Protein AF-A0A4Y2KJX5-F1 (afdb_monomer)

Organism: Araneus ventricosus (NCBI:txid182803)

Structure (mmCIF, N/CA/C/O backbone):
data_AF-A0A4Y2KJX5-F1
#
_entry.id   AF-A0A4Y2KJX5-F1
#
loop_
_atom_site.group_PDB
_atom_site.id
_atom_site.type_symbol
_atom_site.label_atom_id
_atom_site.label_alt_id
_atom_site.label_comp_id
_atom_site.label_asym_id
_atom_site.label_entity_id
_atom_site.label_seq_id
_atom_site.pdbx_PDB_ins_code
_atom_site.Cartn_x
_atom_site.Cartn_y
_atom_site.Cartn_z
_atom_site.occupancy
_atom_site.B_iso_or_equiv
_atom_site.auth_seq_id
_atom_site.auth_comp_id
_atom_site.auth_asym_id
_atom_site.auth_atom_id
_atom_site.pdbx_PDB_model_num
ATOM 1 N N . MET A 1 1 ? -4.194 -1.788 -6.629 1.00 60.38 1 MET A N 1
ATOM 2 C CA . MET A 1 1 ? -4.640 -3.193 -6.785 1.00 60.38 1 MET A CA 1
ATOM 3 C C . MET A 1 1 ? -4.495 -3.992 -5.489 1.00 60.38 1 MET A C 1
ATOM 5 O O .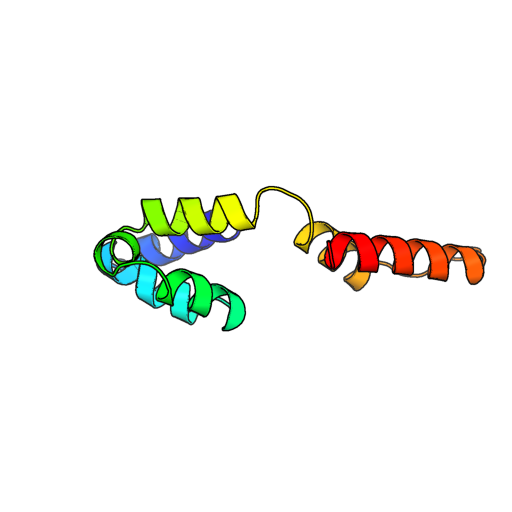 MET A 1 1 ? -5.472 -4.594 -5.079 1.00 60.38 1 MET A O 1
ATOM 9 N N . TYR A 1 2 ? -3.348 -3.934 -4.801 1.00 66.81 2 TYR A N 1
ATOM 10 C CA . TYR A 1 2 ? -3.117 -4.632 -3.522 1.00 66.81 2 TYR A CA 1
ATOM 11 C C . TYR A 1 2 ? -4.117 -4.271 -2.403 1.00 66.81 2 TYR A C 1
ATOM 13 O O . TYR A 1 2 ? -4.758 -5.153 -1.843 1.00 66.81 2 TYR A O 1
ATOM 21 N N . LEU A 1 3 ? -4.328 -2.974 -2.138 1.00 72.00 3 LEU A N 1
ATOM 22 C CA . LEU A 1 3 ? -5.239 -2.516 -1.075 1.00 72.00 3 LEU A CA 1
ATOM 23 C C . LEU A 1 3 ? -6.692 -2.956 -1.310 1.00 72.00 3 LEU A C 1
ATOM 25 O O . LEU A 1 3 ? -7.329 -3.461 -0.399 1.00 72.00 3 LEU A O 1
ATOM 29 N N . ALA A 1 4 ? -7.176 -2.891 -2.552 1.00 76.81 4 ALA A N 1
ATOM 30 C CA . ALA A 1 4 ? -8.531 -3.324 -2.894 1.00 76.81 4 ALA A CA 1
ATOM 31 C C . ALA A 1 4 ? -8.759 -4.837 -2.700 1.00 76.81 4 ALA A C 1
ATOM 33 O O . ALA A 1 4 ? -9.878 -5.257 -2.406 1.00 76.81 4 ALA A O 1
ATOM 34 N N . LEU A 1 5 ? -7.719 -5.664 -2.874 1.00 79.19 5 LEU A N 1
ATOM 35 C CA . LEU A 1 5 ? -7.788 -7.101 -2.593 1.00 79.19 5 LEU A CA 1
ATOM 36 C C . LEU A 1 5 ? -7.864 -7.351 -1.083 1.00 79.19 5 LEU A C 1
ATOM 38 O O . LEU A 1 5 ? -8.740 -8.088 -0.637 1.00 79.19 5 LEU A O 1
ATOM 42 N N . PHE A 1 6 ? -7.014 -6.669 -0.313 1.00 80.38 6 PHE A N 1
ATOM 43 C CA . PHE A 1 6 ? -7.043 -6.703 1.147 1.00 80.38 6 PHE A CA 1
ATOM 44 C C . PHE A 1 6 ? -8.416 -6.281 1.698 1.00 80.38 6 PHE A C 1
ATOM 46 O O . PHE A 1 6 ? -9.009 -7.015 2.478 1.00 80.38 6 PHE A O 1
ATOM 53 N N . GLU A 1 7 ? -8.985 -5.171 1.213 1.00 83.06 7 GLU A N 1
ATOM 54 C CA . GLU A 1 7 ? -10.311 -4.676 1.622 1.00 83.06 7 GLU A CA 1
ATOM 55 C C . GLU A 1 7 ? -11.438 -5.687 1.351 1.00 83.06 7 GLU A C 1
ATOM 57 O O . GLU A 1 7 ? -12.447 -5.700 2.055 1.00 83.06 7 GLU A O 1
ATOM 62 N N . ARG A 1 8 ? -11.309 -6.526 0.315 1.00 85.88 8 ARG A N 1
ATOM 63 C CA . ARG A 1 8 ? -12.269 -7.607 0.039 1.00 85.88 8 ARG A CA 1
ATOM 64 C C . ARG A 1 8 ? -12.049 -8.804 0.952 1.00 85.88 8 ARG A C 1
ATOM 66 O O . ARG A 1 8 ? -13.028 -9.372 1.426 1.00 85.88 8 ARG A O 1
ATOM 73 N N . GLN A 1 9 ? -10.798 -9.183 1.203 1.00 83.25 9 GLN A N 1
ATOM 74 C CA . GLN A 1 9 ? -10.466 -10.287 2.104 1.00 83.25 9 GLN A CA 1
ATOM 75 C C . GLN A 1 9 ? -10.876 -9.972 3.540 1.00 83.25 9 GLN A C 1
ATOM 77 O O . GLN A 1 9 ? -11.541 -10.793 4.159 1.00 83.25 9 GLN A O 1
ATOM 82 N N . ALA A 1 10 ? -10.570 -8.770 4.026 1.00 84.81 10 ALA A N 1
ATOM 83 C CA . ALA A 1 10 ? -10.941 -8.317 5.359 1.00 84.81 10 ALA A CA 1
ATOM 84 C C . ALA A 1 10 ? -12.465 -8.294 5.547 1.00 84.81 10 ALA A C 1
ATOM 86 O O . ALA A 1 10 ? -12.970 -8.837 6.525 1.00 84.81 10 ALA A O 1
ATOM 87 N N . ARG A 1 11 ? -13.214 -7.791 4.552 1.00 87.31 11 ARG A N 1
ATOM 88 C CA . ARG A 1 11 ? -14.687 -7.853 4.555 1.00 87.31 11 ARG A CA 1
ATOM 89 C C . ARG A 1 11 ? -15.233 -9.275 4.519 1.00 87.31 11 ARG 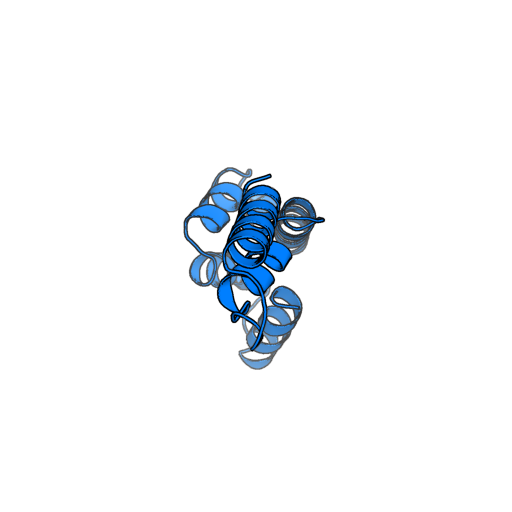A C 1
ATOM 91 O O . ARG A 1 11 ? -16.170 -9.582 5.241 1.00 87.31 11 ARG A O 1
ATOM 98 N N . THR A 1 12 ? -14.653 -10.142 3.692 1.00 89.75 12 THR A N 1
ATOM 99 C CA . THR A 1 12 ? -15.080 -11.550 3.587 1.00 89.75 12 THR A CA 1
ATOM 100 C C . THR A 1 12 ? -14.797 -12.314 4.880 1.00 89.75 12 THR A C 1
ATOM 102 O O . THR A 1 12 ? -15.572 -13.180 5.266 1.00 89.75 12 THR A O 1
ATOM 105 N N . ALA A 1 13 ? -13.706 -11.972 5.563 1.00 87.62 13 ALA A N 1
ATOM 106 C CA . ALA A 1 13 ? -13.327 -12.526 6.854 1.00 87.62 13 ALA A CA 1
ATOM 107 C C . ALA A 1 13 ? -14.067 -11.877 8.042 1.00 87.62 13 ALA A C 1
ATOM 109 O O . ALA A 1 13 ? -13.863 -12.307 9.172 1.00 87.62 13 ALA A O 1
ATOM 110 N N . GLY A 1 14 ? -14.915 -10.866 7.807 1.00 89.31 14 GLY A N 1
ATOM 111 C CA . GLY A 1 14 ? -15.657 -10.172 8.864 1.00 89.31 14 GLY A CA 1
ATOM 112 C C . GLY A 1 14 ? -14.769 -9.383 9.831 1.00 89.31 14 GLY A C 1
ATOM 113 O O . GLY A 1 14 ? -15.149 -9.192 10.979 1.00 89.31 14 GLY A O 1
ATOM 114 N N . ILE A 1 15 ? -13.583 -8.959 9.389 1.00 88.38 15 ILE A N 1
ATOM 115 C CA . ILE A 1 15 ? -12.640 -8.191 10.208 1.00 88.38 15 ILE A CA 1
ATOM 116 C C . ILE A 1 15 ? -13.188 -6.772 10.381 1.00 88.38 15 ILE A C 1
ATOM 118 O O . ILE A 1 15 ? -13.537 -6.121 9.392 1.00 88.38 15 ILE A O 1
ATOM 122 N N . GLU A 1 16 ? -13.232 -6.286 11.619 1.00 86.62 16 GLU A N 1
ATOM 123 C CA . GLU A 1 16 ? -13.628 -4.910 11.928 1.00 86.62 16 GLU A CA 1
ATOM 124 C C . GLU A 1 16 ? -12.632 -3.900 11.351 1.00 86.62 16 GLU A C 1
ATOM 126 O O . GLU A 1 16 ? -11.431 -4.154 11.319 1.00 86.62 16 GLU A O 1
ATOM 131 N N . GLU A 1 17 ? -13.108 -2.739 10.898 1.00 82.00 17 GLU A N 1
ATOM 132 C CA . GLU A 1 17 ? -12.262 -1.726 10.240 1.00 82.00 17 GLU A CA 1
ATOM 133 C C . GLU A 1 17 ? -11.115 -1.222 11.134 1.00 82.00 17 GLU A C 1
ATOM 135 O O . GLU A 1 17 ? -10.044 -0.883 10.633 1.00 82.00 17 GLU A O 1
ATOM 140 N N . THR A 1 18 ? -11.294 -1.260 12.456 1.00 82.81 18 THR A N 1
ATOM 141 C CA . THR A 1 18 ? -10.257 -0.978 13.464 1.00 82.81 18 THR A CA 1
ATOM 142 C C . THR A 1 18 ? -9.081 -1.956 13.393 1.00 82.81 18 THR A C 1
ATOM 144 O O . THR A 1 18 ? -7.931 -1.569 13.592 1.00 82.81 18 THR A O 1
ATOM 147 N N . GLU A 1 19 ? -9.351 -3.207 13.022 1.00 85.88 19 GLU A N 1
ATOM 148 C CA . GLU A 1 19 ? -8.362 -4.274 12.883 1.00 85.88 19 GLU A CA 1
ATOM 149 C C . GLU A 1 19 ? -7.737 -4.314 11.479 1.00 85.88 19 GLU A C 1
ATOM 151 O O . GLU A 1 19 ? -6.766 -5.034 11.235 1.00 85.88 19 GLU A O 1
ATOM 156 N N . TRP A 1 20 ? -8.232 -3.514 10.530 1.00 85.75 20 TRP A N 1
ATOM 157 C CA . TRP A 1 20 ? -7.689 -3.507 9.171 1.00 85.75 20 TRP A CA 1
ATOM 158 C C . TRP A 1 20 ? -6.267 -2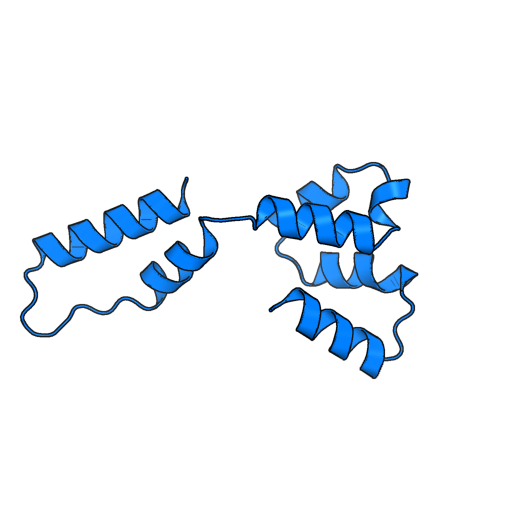.971 9.133 1.00 85.75 20 TRP A C 1
ATOM 160 O O . TRP A 1 20 ? -5.434 -3.508 8.408 1.00 85.75 20 TRP A O 1
ATOM 170 N N . VAL A 1 21 ? -5.956 -1.936 9.910 1.00 83.50 21 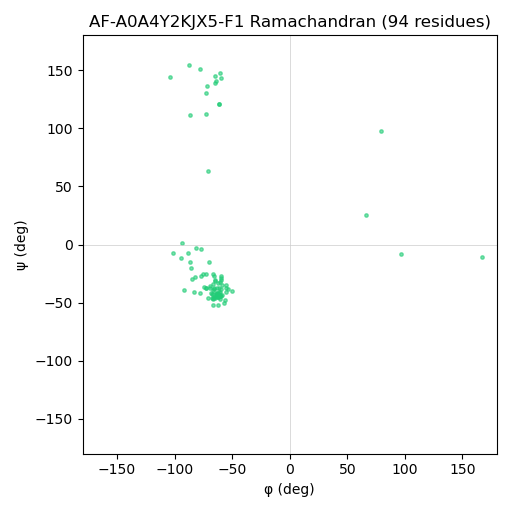VAL A N 1
ATOM 171 C CA . VAL A 1 21 ? -4.602 -1.377 9.942 1.00 83.50 21 VAL A CA 1
ATOM 172 C C . VAL A 1 21 ? -3.574 -2.345 10.539 1.00 83.50 21 VAL A C 1
ATOM 174 O O . VAL A 1 21 ? -2.573 -2.589 9.863 1.00 83.50 21 VAL A O 1
ATOM 177 N N . PRO A 1 22 ? -3.760 -2.938 11.734 1.00 83.56 22 PRO A N 1
ATOM 178 C CA . PRO A 1 22 ? -2.782 -3.880 12.282 1.00 83.56 22 PRO A CA 1
ATOM 179 C C . PRO A 1 22 ? -2.602 -5.122 11.394 1.00 83.56 22 PRO A C 1
ATOM 181 O O . PRO A 1 22 ? -1.469 -5.562 11.179 1.00 83.56 22 PRO A O 1
ATOM 184 N N . GLN A 1 23 ? -3.679 -5.631 10.785 1.00 82.25 23 GLN A N 1
ATOM 185 C CA . GLN A 1 23 ? -3.605 -6.722 9.803 1.00 82.25 23 GLN A CA 1
ATOM 186 C C . GLN A 1 23 ? -2.838 -6.303 8.543 1.00 82.25 23 GLN A C 1
ATOM 188 O O . GLN A 1 23 ? -1.965 -7.027 8.064 1.00 82.25 23 GLN A O 1
ATOM 193 N N . LEU A 1 24 ? -3.105 -5.103 8.024 1.00 79.62 24 LEU A N 1
ATOM 194 C CA . LEU A 1 24 ? -2.387 -4.561 6.877 1.00 79.62 24 LEU A CA 1
ATOM 195 C C . LEU A 1 24 ? -0.897 -4.377 7.195 1.00 79.62 24 LEU A C 1
ATOM 197 O O . LEU A 1 24 ? -0.063 -4.748 6.376 1.00 79.62 24 LEU A O 1
ATOM 201 N N . ILE A 1 25 ? -0.546 -3.871 8.380 1.00 77.38 25 ILE A N 1
ATOM 202 C CA . ILE A 1 25 ? 0.843 -3.717 8.841 1.00 77.38 25 ILE A CA 1
ATOM 203 C C . ILE A 1 25 ? 1.552 -5.075 8.916 1.00 77.38 25 ILE A C 1
ATOM 205 O O . ILE A 1 25 ? 2.698 -5.171 8.484 1.00 77.38 25 ILE A O 1
ATOM 209 N N . SER A 1 26 ? 0.875 -6.122 9.399 1.00 76.75 26 SER A N 1
ATOM 210 C CA . SER A 1 26 ? 1.421 -7.486 9.457 1.00 76.75 26 SER A CA 1
ATOM 211 C C . SER A 1 26 ? 1.686 -8.088 8.067 1.00 76.75 26 SER A C 1
ATOM 213 O O . SER A 1 26 ? 2.631 -8.856 7.892 1.00 76.75 26 SER A O 1
ATOM 215 N N . LEU A 1 27 ? 0.886 -7.709 7.064 1.00 73.56 27 LEU A N 1
ATOM 216 C CA . LEU A 1 27 ? 1.032 -8.155 5.672 1.00 73.56 27 LEU A CA 1
ATOM 217 C C . LEU A 1 27 ? 2.016 -7.305 4.854 1.00 73.56 27 LEU A C 1
ATOM 219 O O . LEU A 1 27 ? 2.490 -7.735 3.798 1.00 73.56 27 LEU A O 1
ATOM 223 N N . LEU A 1 28 ? 2.296 -6.078 5.289 1.00 73.75 28 LEU A N 1
ATOM 224 C CA . LEU A 1 28 ? 3.248 -5.190 4.638 1.00 73.75 28 LEU A CA 1
ATOM 225 C C . LEU A 1 28 ? 4.687 -5.588 4.988 1.00 73.75 28 LEU A C 1
ATOM 227 O O . LEU A 1 28 ? 4.993 -6.092 6.065 1.00 73.75 28 LEU A O 1
ATOM 231 N N . ARG A 1 29 ? 5.620 -5.317 4.069 1.00 68.12 29 ARG A N 1
ATOM 232 C CA . ARG A 1 29 ? 7.054 -5.448 4.367 1.00 68.12 29 ARG A CA 1
ATOM 233 C C . ARG A 1 29 ? 7.441 -4.509 5.507 1.00 68.12 29 ARG A C 1
ATOM 235 O O . ARG A 1 29 ? 6.918 -3.398 5.585 1.00 68.12 29 ARG A O 1
ATOM 242 N N . LEU A 1 30 ? 8.410 -4.926 6.321 1.00 64.00 30 LEU A N 1
ATOM 243 C CA . LEU A 1 30 ? 8.882 -4.189 7.498 1.00 64.00 30 LEU A CA 1
ATOM 244 C C . LEU A 1 30 ? 9.202 -2.716 7.186 1.00 64.00 30 LEU A C 1
ATOM 246 O O . LEU A 1 30 ? 8.819 -1.824 7.939 1.00 64.00 30 LEU A O 1
ATOM 250 N N . ASP A 1 31 ? 9.812 -2.446 6.030 1.00 61.34 31 ASP A N 1
ATOM 251 C CA . ASP A 1 31 ? 10.119 -1.087 5.580 1.00 61.34 31 ASP A CA 1
ATOM 252 C C . ASP A 1 31 ? 8.888 -0.198 5.411 1.00 61.34 31 ASP A C 1
ATOM 254 O O . ASP A 1 31 ? 8.998 0.998 5.632 1.00 61.34 31 ASP A O 1
ATOM 258 N N . LEU A 1 32 ? 7.734 -0.753 5.025 1.00 68.75 32 LEU A N 1
ATOM 259 C CA . LEU A 1 32 ? 6.467 -0.0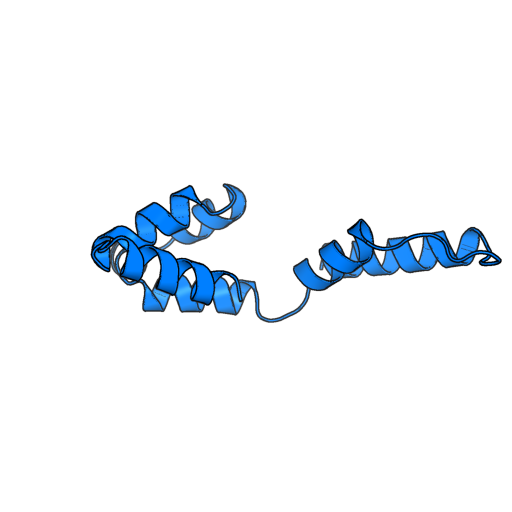34 4.857 1.00 68.75 32 LEU A CA 1
ATOM 260 C C . LEU A 1 32 ? 5.737 0.129 6.193 1.00 68.75 32 LEU A C 1
ATOM 262 O O . LEU A 1 32 ? 5.233 1.215 6.483 1.00 68.75 32 LEU A O 1
ATOM 266 N N . ALA A 1 33 ? 5.754 -0.915 7.024 1.00 70.56 33 ALA A N 1
ATOM 267 C CA . ALA A 1 33 ? 5.224 -0.880 8.385 1.00 70.56 33 ALA A CA 1
ATOM 268 C C . ALA A 1 33 ? 5.858 0.254 9.210 1.00 70.56 33 ALA A C 1
ATOM 270 O O . ALA A 1 33 ? 5.156 0.989 9.897 1.00 70.56 33 ALA A O 1
ATOM 271 N N . GLN A 1 34 ? 7.167 0.477 9.065 1.00 70.81 34 GLN A N 1
ATOM 272 C CA . GLN A 1 34 ? 7.897 1.511 9.804 1.00 70.81 34 GLN A CA 1
ATOM 273 C C . GLN A 1 34 ? 7.487 2.955 9.464 1.00 70.81 34 GLN A C 1
ATOM 275 O O . GLN A 1 34 ? 7.626 3.835 10.311 1.00 70.81 34 GLN A O 1
ATOM 280 N N . ILE A 1 35 ? 6.981 3.249 8.258 1.00 69.62 35 ILE A N 1
ATOM 281 C CA . ILE A 1 35 ? 6.446 4.597 7.951 1.00 69.62 35 ILE A CA 1
ATOM 282 C C . ILE A 1 35 ? 5.098 4.798 8.612 1.00 69.62 35 ILE A C 1
ATOM 284 O O . ILE A 1 35 ? 4.811 5.903 9.065 1.00 69.62 35 ILE A O 1
ATOM 288 N N . ILE A 1 36 ? 4.294 3.739 8.662 1.00 69.94 36 ILE A N 1
ATOM 289 C CA . ILE A 1 36 ? 2.993 3.778 9.315 1.00 69.94 36 ILE A CA 1
ATOM 290 C C . ILE A 1 36 ? 3.217 3.969 10.820 1.00 69.94 36 ILE A C 1
ATOM 292 O O . ILE A 1 36 ? 2.660 4.902 11.374 1.00 69.94 36 ILE A O 1
ATOM 296 N N . ILE A 1 37 ? 4.137 3.214 11.439 1.00 71.69 37 ILE A N 1
ATOM 297 C CA . ILE A 1 37 ? 4.515 3.322 12.868 1.00 71.69 37 ILE A CA 1
ATOM 298 C C . ILE A 1 37 ? 5.060 4.706 13.253 1.00 71.69 37 ILE A C 1
ATOM 300 O O . ILE A 1 37 ? 4.902 5.147 14.386 1.00 71.69 37 ILE A O 1
ATOM 304 N N . LYS A 1 38 ? 5.685 5.430 12.319 1.00 76.38 38 LYS A N 1
ATOM 305 C CA . LYS A 1 38 ? 6.186 6.796 12.556 1.00 76.38 38 LYS A CA 1
ATOM 306 C C . LYS A 1 38 ? 5.094 7.872 12.539 1.00 76.38 38 LYS A C 1
ATOM 308 O O . LYS A 1 38 ? 5.407 9.046 12.746 1.00 76.38 38 LYS A O 1
ATOM 313 N N . LYS A 1 39 ? 3.840 7.526 12.240 1.00 74.88 39 LYS A N 1
ATOM 314 C CA . LYS A 1 39 ? 2.710 8.461 12.288 1.00 74.88 39 LYS A CA 1
ATOM 315 C C . LYS A 1 39 ? 2.115 8.500 13.701 1.00 74.88 39 LYS A C 1
ATOM 317 O O . LYS A 1 39 ? 2.258 7.542 14.449 1.00 74.88 39 LYS A O 1
ATOM 322 N N . PRO A 1 40 ? 1.469 9.613 14.089 1.00 77.56 40 PRO A N 1
ATOM 323 C CA . PRO A 1 40 ? 0.742 9.667 15.352 1.00 77.56 40 PRO A CA 1
ATOM 324 C C . PRO A 1 40 ? -0.366 8.609 15.371 1.00 77.56 40 PRO A C 1
ATOM 326 O O . PRO A 1 40 ? -1.006 8.376 14.343 1.00 77.56 40 PRO A O 1
ATOM 329 N N . GLU A 1 41 ? -0.596 8.007 16.538 1.00 71.69 41 GLU A N 1
ATOM 330 C CA . GLU A 1 41 ? -1.513 6.873 16.739 1.00 71.69 41 GLU A CA 1
ATOM 331 C C . GLU A 1 41 ? -2.927 7.150 16.201 1.00 71.69 41 GLU A C 1
ATOM 333 O O . GLU A 1 41 ? -3.512 6.306 15.528 1.00 71.69 41 GLU A O 1
ATOM 338 N N . GLU A 1 42 ? -3.411 8.385 16.359 1.00 75.19 42 GLU A N 1
ATOM 339 C CA . GLU A 1 42 ? -4.692 8.863 15.818 1.00 75.19 42 GLU A CA 1
ATOM 340 C C . GLU A 1 42 ? -4.812 8.676 14.293 1.00 75.19 42 GLU A C 1
ATOM 342 O O . GLU A 1 42 ? -5.860 8.299 13.780 1.00 75.19 42 GLU A O 1
ATOM 347 N N . LYS A 1 43 ? -3.716 8.872 13.550 1.00 70.19 43 LYS A N 1
ATOM 348 C CA . LYS A 1 43 ? -3.675 8.685 12.088 1.00 70.19 43 LYS A CA 1
ATOM 349 C C . LYS A 1 43 ? -3.365 7.251 11.675 1.00 70.19 43 LYS A C 1
ATOM 351 O O . LYS A 1 43 ? -3.515 6.921 10.502 1.00 70.19 43 LYS A O 1
ATOM 356 N N . MET A 1 44 ? -2.881 6.428 12.603 1.00 72.38 44 MET A N 1
ATOM 357 C CA . MET A 1 44 ? -2.642 5.004 12.377 1.00 72.38 44 MET A CA 1
ATOM 358 C C . MET A 1 44 ? -3.901 4.178 12.610 1.00 72.38 44 MET A C 1
ATOM 360 O O . MET A 1 44 ? -4.054 3.148 11.976 1.00 72.38 44 MET A O 1
ATOM 364 N N . GLN A 1 45 ? -4.802 4.602 13.489 1.00 75.69 45 GLN A N 1
ATOM 365 C CA . GLN A 1 45 ? -6.072 3.902 13.695 1.00 75.69 45 GLN A CA 1
ATOM 366 C C . GLN A 1 45 ? -7.043 4.114 12.528 1.00 75.69 45 GLN A C 1
ATOM 368 O O . GLN A 1 45 ? -7.890 3.266 12.260 1.00 75.69 45 GLN A O 1
ATOM 373 N N . ASP A 1 46 ? -6.891 5.216 11.795 1.00 83.81 46 ASP A N 1
ATOM 374 C CA . ASP A 1 46 ? -7.728 5.522 10.647 1.00 83.81 46 ASP A CA 1
ATOM 375 C C . ASP A 1 46 ? -7.189 4.884 9.355 1.00 83.81 46 ASP A C 1
ATOM 377 O O . ASP A 1 46 ? -6.156 5.272 8.795 1.00 83.81 46 ASP A O 1
ATOM 381 N N . TYR A 1 47 ? -7.928 3.895 8.850 1.00 81.94 47 TYR A N 1
ATOM 382 C CA . TYR A 1 47 ? -7.578 3.175 7.628 1.00 81.94 47 TYR A CA 1
ATOM 383 C C . TYR A 1 47 ? -7.468 4.099 6.406 1.00 81.94 47 TYR A C 1
ATOM 385 O O . TYR A 1 47 ? -6.615 3.870 5.545 1.00 81.94 47 TYR A O 1
ATOM 393 N N . LEU A 1 48 ? -8.289 5.152 6.315 1.00 82.00 48 LEU A N 1
ATOM 394 C CA . LEU A 1 48 ? -8.274 6.083 5.183 1.00 82.00 48 LEU A CA 1
ATOM 395 C C . LEU A 1 48 ? -6.974 6.897 5.146 1.00 82.00 48 LEU A C 1
ATOM 397 O O . LEU A 1 48 ? -6.348 6.986 4.090 1.00 82.00 48 LEU A O 1
ATOM 401 N N . ASN A 1 49 ? -6.503 7.382 6.294 1.00 81.00 49 ASN A N 1
ATOM 402 C CA . ASN A 1 49 ? -5.217 8.058 6.440 1.00 81.00 49 ASN A CA 1
ATOM 403 C C . ASN A 1 49 ? -4.044 7.130 6.091 1.00 81.00 4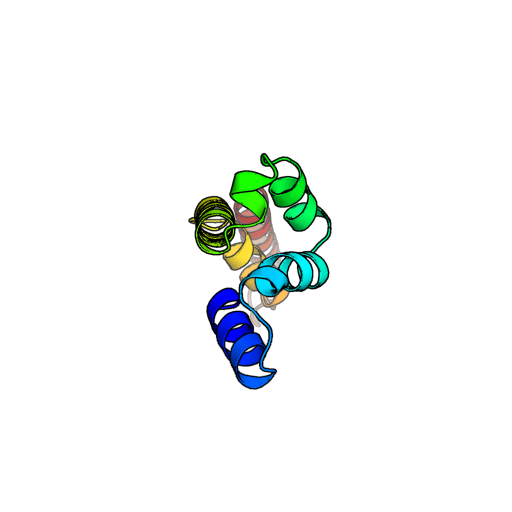9 ASN A C 1
ATOM 405 O O . ASN A 1 49 ? -3.139 7.520 5.348 1.00 81.00 49 ASN A O 1
ATOM 409 N N . VAL A 1 50 ? -4.053 5.885 6.579 1.00 78.00 50 VAL A N 1
ATOM 410 C CA . VAL A 1 50 ? -3.015 4.890 6.248 1.00 78.00 50 VAL A CA 1
ATOM 411 C C . VAL A 1 50 ? -3.024 4.571 4.754 1.00 78.00 50 VAL A C 1
ATOM 413 O O . VAL A 1 50 ? -1.968 4.500 4.120 1.00 78.00 50 VAL A O 1
ATOM 416 N N . LYS A 1 51 ? -4.215 4.435 4.166 1.00 77.19 51 LYS A N 1
ATOM 417 C CA . LYS A 1 51 ? -4.418 4.227 2.732 1.00 77.19 51 LYS A CA 1
ATOM 418 C C . LYS A 1 51 ? -3.888 5.402 1.921 1.00 77.19 51 LYS A C 1
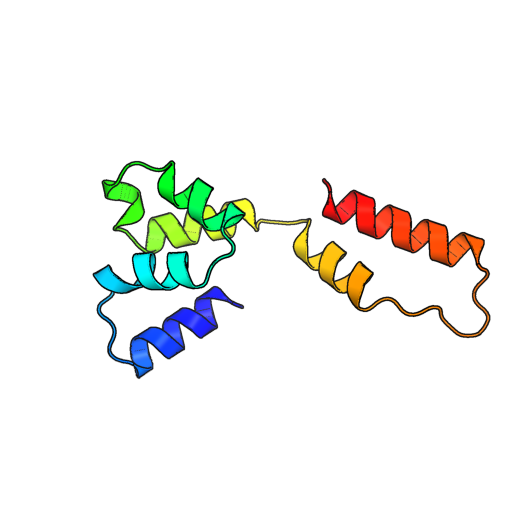ATOM 420 O O . LYS A 1 51 ? -3.171 5.159 0.957 1.00 77.19 51 LYS A O 1
ATOM 425 N N . GLU A 1 52 ? -4.163 6.644 2.304 1.00 77.25 52 GLU A N 1
ATOM 426 C CA . GLU A 1 52 ? -3.618 7.824 1.627 1.00 77.25 52 GLU A CA 1
ATOM 427 C C . GLU A 1 52 ? -2.095 7.903 1.727 1.00 77.25 52 GLU A C 1
ATOM 429 O O . GLU A 1 52 ? -1.452 8.152 0.716 1.00 77.25 52 GLU A O 1
ATOM 434 N N . VAL A 1 53 ? -1.498 7.623 2.891 1.00 76.88 53 VAL A N 1
ATOM 435 C CA . VAL A 1 53 ? -0.033 7.612 3.069 1.00 76.88 53 VAL A CA 1
ATOM 436 C C . VAL A 1 53 ? 0.630 6.525 2.225 1.00 76.88 53 VAL A C 1
ATOM 438 O O . VAL A 1 53 ? 1.669 6.766 1.608 1.00 76.88 53 VAL A O 1
ATOM 441 N N . LEU A 1 54 ? 0.035 5.332 2.176 1.00 72.75 54 LEU A N 1
ATOM 442 C CA . LEU A 1 54 ? 0.500 4.267 1.294 1.00 72.75 54 LEU A CA 1
ATOM 443 C C . LEU A 1 54 ? 0.373 4.712 -0.160 1.00 72.75 54 LEU A C 1
ATOM 445 O O . LEU A 1 54 ? 1.355 4.674 -0.893 1.00 72.75 54 LEU A O 1
ATOM 449 N N . LEU A 1 55 ? -0.803 5.185 -0.570 1.00 72.06 55 LEU A N 1
ATOM 450 C CA . LEU A 1 55 ? -1.049 5.623 -1.939 1.00 72.06 55 LEU A CA 1
ATOM 451 C C . LEU A 1 55 ? -0.104 6.750 -2.353 1.00 72.06 55 LEU A C 1
ATOM 453 O O . LEU A 1 55 ? 0.453 6.652 -3.436 1.00 72.06 55 LEU A O 1
ATOM 457 N N . ASP A 1 56 ? 0.130 7.750 -1.504 1.00 72.56 56 ASP A N 1
ATOM 458 C CA . ASP A 1 56 ? 1.060 8.862 -1.723 1.00 72.56 56 ASP A CA 1
ATOM 459 C C . ASP A 1 56 ? 2.507 8.387 -1.879 1.00 72.56 56 ASP A C 1
ATOM 461 O O . ASP A 1 56 ? 3.184 8.759 -2.832 1.00 72.56 56 ASP A O 1
ATOM 465 N N . ARG A 1 57 ? 2.947 7.445 -1.038 1.00 64.56 57 ARG A N 1
ATOM 466 C CA . ARG A 1 57 ? 4.262 6.806 -1.186 1.00 64.56 57 ARG A CA 1
ATOM 467 C C . ARG A 1 57 ? 4.371 5.937 -2.440 1.00 64.56 57 ARG A C 1
ATOM 469 O O . ARG A 1 57 ? 5.467 5.730 -2.953 1.00 64.56 57 ARG A O 1
ATOM 476 N N . PHE A 1 58 ? 3.245 5.439 -2.941 1.00 63.50 58 PHE A N 1
ATOM 477 C CA . PHE A 1 58 ? 3.145 4.690 -4.190 1.00 63.50 58 PHE A CA 1
ATOM 478 C C . PHE A 1 58 ? 2.792 5.572 -5.410 1.00 63.50 58 PHE A C 1
ATOM 480 O O . PHE A 1 58 ? 2.697 5.018 -6.510 1.00 63.50 58 PHE A O 1
ATOM 487 N N . LYS A 1 59 ? 2.632 6.909 -5.281 1.00 58.09 59 LYS A N 1
ATOM 488 C CA . LYS A 1 59 ? 2.276 7.862 -6.369 1.00 58.09 59 LYS A CA 1
ATOM 489 C C . LYS A 1 59 ? 3.423 8.077 -7.385 1.00 58.09 59 LYS A C 1
ATOM 491 O O . LYS A 1 59 ? 3.862 9.192 -7.623 1.00 58.09 59 LYS A O 1
ATOM 496 N N . MET A 1 60 ? 3.792 6.995 -8.079 1.00 55.81 60 MET A N 1
ATOM 497 C CA . MET A 1 60 ? 4.679 6.876 -9.251 1.00 55.81 60 MET A CA 1
ATOM 498 C C . MET A 1 60 ? 6.202 6.915 -9.006 1.00 55.81 60 MET A C 1
ATOM 500 O O . MET A 1 60 ? 6.792 7.985 -9.034 1.00 55.81 60 MET A O 1
ATOM 504 N N . LYS A 1 61 ? 6.834 5.722 -8.942 1.00 59.41 61 LYS A N 1
ATOM 505 C CA . LYS A 1 61 ? 7.914 5.236 -9.854 1.00 59.41 61 LYS A CA 1
ATOM 506 C C . LYS A 1 61 ? 8.722 3.976 -9.451 1.00 59.41 61 LYS A C 1
ATOM 508 O O . LYS A 1 61 ? 9.293 3.433 -10.366 1.00 59.41 61 LYS A O 1
ATOM 513 N N . PRO A 1 62 ? 8.714 3.348 -8.263 1.00 52.31 62 PRO A N 1
ATOM 514 C CA . PRO A 1 62 ? 9.657 2.234 -8.032 1.00 52.31 62 PRO A CA 1
ATOM 515 C C . PRO A 1 62 ? 9.140 0.817 -8.363 1.00 52.31 62 PRO A C 1
ATOM 517 O O . PRO A 1 62 ? 9.853 -0.035 -8.895 1.00 52.31 62 PRO A O 1
ATOM 520 N N . GLU A 1 63 ? 7.876 0.513 -8.066 1.00 61.97 63 GLU A N 1
ATOM 521 C CA . GLU A 1 63 ? 7.392 -0.880 -8.095 1.00 61.97 63 GLU A CA 1
ATOM 522 C C . GLU A 1 63 ? 7.126 -1.414 -9.520 1.00 61.97 63 GLU A C 1
ATOM 524 O O . GLU A 1 63 ? 7.308 -2.598 -9.803 1.00 61.97 63 GLU A O 1
ATOM 529 N N . THR A 1 64 ? 6.807 -0.522 -10.461 1.00 64.50 64 THR A N 1
ATOM 530 C CA . THR A 1 64 ? 6.715 -0.819 -11.903 1.00 64.50 64 THR A CA 1
ATOM 531 C C . THR A 1 64 ? 8.075 -1.180 -12.491 1.00 64.50 64 THR A C 1
ATOM 533 O O . THR A 1 64 ? 8.191 -2.073 -13.332 1.00 64.50 64 THR A O 1
ATOM 536 N N . PHE A 1 65 ? 9.114 -0.490 -12.037 1.00 59.78 65 PHE A N 1
ATOM 537 C CA . PHE A 1 65 ? 10.485 -0.730 -12.446 1.00 59.78 65 PHE A CA 1
ATOM 538 C C . PHE A 1 65 ? 11.037 -2.019 -11.836 1.00 59.78 65 PHE A C 1
ATOM 540 O O . PHE A 1 65 ? 11.657 -2.813 -12.539 1.00 59.78 65 PHE A O 1
ATOM 547 N N . ARG A 1 66 ? 10.672 -2.320 -10.587 1.00 62.78 66 ARG A N 1
ATOM 548 C CA . ARG A 1 66 ? 10.920 -3.618 -9.956 1.00 62.78 66 ARG A CA 1
ATOM 549 C C . ARG A 1 66 ? 10.273 -4.787 -10.705 1.00 62.78 66 ARG A C 1
ATOM 551 O O . ARG A 1 66 ? 10.911 -5.825 -10.888 1.00 62.78 66 ARG A O 1
ATOM 558 N N . LEU A 1 67 ? 9.020 -4.644 -11.144 1.00 63.12 67 LEU A N 1
ATOM 559 C CA . LEU A 1 67 ? 8.330 -5.678 -11.923 1.00 63.12 67 LEU A CA 1
ATOM 560 C C . LEU A 1 67 ? 9.002 -5.874 -13.291 1.00 63.12 67 LEU A C 1
ATOM 562 O O . LEU A 1 67 ? 9.282 -7.004 -13.679 1.00 63.12 67 LEU A O 1
ATOM 566 N N . LYS A 1 68 ? 9.339 -4.775 -13.983 1.00 68.81 68 LYS A N 1
ATOM 567 C CA . LYS A 1 68 ? 10.089 -4.827 -15.244 1.00 68.81 68 LYS A CA 1
ATOM 568 C C . LYS A 1 68 ? 11.455 -5.481 -15.052 1.00 68.81 68 LYS A C 1
ATOM 570 O O . LYS A 1 68 ? 11.758 -6.393 -15.796 1.00 68.81 68 LYS A O 1
ATOM 575 N N . PHE A 1 69 ? 12.228 -5.118 -14.029 1.00 61.78 69 PHE A N 1
ATOM 576 C CA . PHE A 1 69 ? 13.528 -5.733 -13.734 1.00 61.78 69 PHE A CA 1
ATOM 577 C C . PHE A 1 69 ? 13.421 -7.240 -13.447 1.00 61.78 69 PHE A C 1
ATOM 579 O O . PHE A 1 69 ? 14.195 -8.027 -13.980 1.00 61.78 69 PHE A O 1
ATOM 586 N N . THR A 1 70 ? 12.440 -7.661 -12.640 1.00 63.72 70 THR A N 1
ATOM 587 C CA . THR A 1 70 ? 12.266 -9.077 -12.254 1.00 63.72 70 THR A CA 1
ATOM 588 C C . THR A 1 70 ? 11.677 -9.959 -13.359 1.00 63.72 70 THR A C 1
ATOM 590 O O . THR A 1 70 ? 11.932 -11.160 -13.364 1.00 63.72 70 THR A O 1
ATOM 593 N N . GLN A 1 71 ? 10.915 -9.392 -14.300 1.00 69.50 71 GLN A N 1
ATOM 594 C CA . GLN A 1 71 ? 10.301 -10.119 -15.422 1.00 69.50 71 GLN A CA 1
ATOM 595 C C . GLN A 1 71 ? 11.058 -9.951 -16.751 1.00 69.50 71 GLN A C 1
ATOM 597 O O . GLN A 1 71 ? 10.718 -10.606 -17.738 1.00 69.50 71 GLN A O 1
ATOM 602 N N . HIS A 1 72 ? 12.070 -9.080 -16.813 1.00 72.81 72 HIS A N 1
ATOM 603 C CA . HIS A 1 72 ? 12.825 -8.829 -18.037 1.00 72.81 72 HIS A CA 1
ATOM 604 C C . HIS A 1 72 ? 13.740 -10.013 -18.360 1.00 72.81 72 HIS A C 1
ATOM 606 O O . HIS A 1 72 ? 14.722 -10.283 -17.672 1.00 72.81 72 HIS A O 1
ATOM 612 N N . GLN A 1 73 ? 13.428 -10.705 -19.453 1.00 67.81 73 GLN A N 1
ATOM 613 C CA . GLN A 1 73 ? 14.280 -11.734 -20.034 1.00 67.81 73 GLN A CA 1
ATOM 614 C C . GLN A 1 73 ? 14.969 -11.194 -21.282 1.00 67.81 73 GLN A C 1
ATOM 616 O O . GLN A 1 73 ? 14.390 -10.426 -22.056 1.00 67.81 73 GLN A O 1
ATOM 621 N N . ARG A 1 74 ? 16.218 -11.612 -21.502 1.00 68.62 74 ARG A N 1
ATOM 622 C CA . ARG A 1 74 ? 16.956 -11.234 -22.704 1.00 68.62 74 ARG A CA 1
ATOM 623 C C . ARG A 1 74 ? 16.224 -11.750 -23.943 1.00 68.62 74 ARG A C 1
ATOM 625 O O . ARG A 1 74 ? 16.052 -12.955 -24.109 1.00 68.62 74 ARG A O 1
ATOM 632 N N . LYS A 1 75 ? 15.839 -10.838 -24.838 1.00 75.12 75 LYS A N 1
ATOM 633 C CA . LYS A 1 75 ? 15.224 -11.202 -26.120 1.00 75.12 75 LYS A CA 1
ATOM 634 C C . LYS A 1 75 ? 16.231 -11.968 -26.997 1.00 75.12 75 LYS A C 1
ATOM 636 O O . LYS A 1 75 ? 17.402 -11.569 -27.048 1.00 75.12 75 LYS A O 1
ATOM 641 N N . PRO A 1 76 ? 15.813 -13.035 -27.701 1.00 62.06 76 PRO A N 1
ATOM 642 C CA . PRO A 1 76 ? 16.698 -13.766 -28.602 1.00 62.06 76 PRO A CA 1
ATOM 643 C C . PRO A 1 76 ? 17.176 -12.827 -29.719 1.00 62.06 76 PRO A C 1
ATOM 645 O O . PRO A 1 76 ? 16.368 -12.227 -30.420 1.00 62.06 76 PRO A O 1
ATOM 648 N N . GLY A 1 77 ? 18.495 -12.649 -29.833 1.00 74.50 77 GLY A N 1
ATOM 649 C CA . GLY A 1 77 ? 19.128 -11.731 -30.792 1.00 74.50 77 GLY A CA 1
ATOM 650 C C . GLY A 1 77 ? 19.503 -10.346 -30.245 1.00 74.50 77 GLY A C 1
ATOM 651 O O . GLY A 1 77 ? 20.219 -9.615 -30.922 1.00 74.50 77 GLY A O 1
ATOM 652 N N . ALA A 1 78 ? 19.107 -9.985 -29.017 1.00 75.25 78 ALA A N 1
ATOM 653 C CA . ALA A 1 78 ? 19.522 -8.716 -28.414 1.00 75.25 78 ALA A CA 1
ATOM 654 C C . ALA A 1 78 ? 21.010 -8.735 -28.025 1.00 75.25 78 ALA A C 1
ATOM 656 O O . ALA A 1 78 ? 21.501 -9.705 -27.428 1.00 75.25 78 ALA A O 1
ATOM 657 N N . LEU A 1 79 ? 21.727 -7.646 -28.317 1.00 80.69 79 LEU A N 1
ATOM 658 C CA . LEU A 1 79 ? 23.108 -7.456 -27.878 1.00 80.69 79 LEU A CA 1
ATOM 659 C C . LEU A 1 79 ? 23.168 -7.381 -26.349 1.00 80.69 79 LEU A C 1
ATOM 661 O O . LEU A 1 79 ? 22.337 -6.751 -25.698 1.00 80.69 79 LEU A O 1
ATOM 665 N N . TRP A 1 80 ? 24.202 -7.992 -25.771 1.00 71.69 80 TRP A N 1
ATOM 666 C CA . TRP A 1 80 ? 24.416 -7.996 -24.320 1.00 71.69 80 TRP A CA 1
ATOM 667 C C . TRP A 1 80 ? 24.470 -6.585 -23.718 1.00 71.69 80 TRP A C 1
ATOM 669 O O . TRP A 1 80 ? 23.997 -6.374 -22.607 1.00 71.69 80 TRP A O 1
ATOM 679 N N . ARG A 1 81 ? 25.015 -5.612 -24.457 1.00 75.06 81 ARG A N 1
ATOM 680 C CA . ARG A 1 81 ? 25.177 -4.230 -23.983 1.00 75.06 81 ARG A CA 1
ATOM 681 C C . ARG A 1 81 ? 23.847 -3.491 -23.830 1.00 75.06 81 ARG A C 1
ATOM 683 O O . ARG A 1 81 ? 23.683 -2.771 -22.855 1.00 75.06 81 ARG A O 1
ATOM 690 N N . GLU A 1 82 ? 22.893 -3.715 -24.732 1.00 76.31 82 GLU A N 1
ATOM 691 C CA . GLU A 1 82 ? 21.570 -3.079 -24.652 1.00 76.31 82 GLU A CA 1
ATOM 692 C C . GLU A 1 82 ? 20.728 -3.672 -23.525 1.00 76.31 82 GLU A C 1
ATOM 694 O O . GLU A 1 82 ? 20.077 -2.945 -22.785 1.00 76.31 82 GLU A O 1
ATOM 699 N N . HIS A 1 83 ? 20.835 -4.985 -23.312 1.00 71.38 83 HIS A N 1
ATOM 700 C CA . HIS A 1 83 ? 20.177 -5.647 -22.189 1.00 71.38 83 HIS A CA 1
ATOM 701 C C . HIS A 1 83 ? 20.691 -5.136 -20.832 1.00 71.38 83 HIS A C 1
ATOM 703 O O . HIS A 1 83 ? 19.903 -4.866 -19.930 1.00 71.38 83 HIS A O 1
ATOM 709 N N . VAL A 1 84 ? 22.009 -4.948 -20.694 1.00 75.31 84 VAL A N 1
ATOM 710 C CA . VAL A 1 84 ? 22.612 -4.372 -19.479 1.00 75.31 84 VAL A CA 1
ATOM 711 C C . VAL A 1 84 ? 22.198 -2.909 -19.288 1.00 75.31 84 VAL A C 1
ATOM 713 O O . VAL A 1 84 ? 21.944 -2.495 -18.160 1.00 75.31 84 VAL A O 1
ATOM 716 N N . PHE A 1 85 ? 22.086 -2.133 -20.369 1.00 80.12 85 PHE A N 1
ATOM 717 C CA . PHE A 1 85 ? 21.639 -0.740 -20.315 1.00 80.12 85 PHE A CA 1
ATOM 718 C C . PHE A 1 85 ? 20.171 -0.612 -19.881 1.00 80.12 85 PHE A C 1
ATOM 720 O O . PHE A 1 85 ? 19.863 0.176 -18.988 1.00 80.12 85 PHE A O 1
ATOM 727 N N . GLU A 1 86 ? 19.274 -1.426 -20.445 1.00 77.31 86 GLU A N 1
ATOM 728 C CA . GLU A 1 86 ? 17.866 -1.456 -20.037 1.00 77.31 86 GLU A CA 1
ATOM 729 C C . GLU A 1 86 ? 17.702 -1.903 -18.580 1.00 77.31 86 GLU A C 1
ATOM 731 O O . GLU A 1 86 ? 16.989 -1.250 -17.822 1.00 77.31 86 GLU A O 1
ATOM 736 N N . LEU A 1 87 ? 18.405 -2.958 -18.149 1.00 74.38 87 LEU A N 1
ATOM 737 C CA . LEU A 1 87 ? 18.389 -3.396 -16.748 1.00 74.38 87 LEU A CA 1
ATOM 738 C C . LEU A 1 87 ? 18.883 -2.303 -15.796 1.00 74.38 87 LEU A C 1
ATOM 740 O O . LEU A 1 87 ? 18.322 -2.148 -14.714 1.00 74.38 87 LEU A O 1
ATOM 744 N N . ARG A 1 88 ? 19.896 -1.529 -16.197 1.00 76.19 88 ARG A N 1
ATOM 745 C CA . ARG A 1 88 ? 20.428 -0.413 -15.407 1.00 76.19 88 ARG A CA 1
ATOM 746 C C . ARG A 1 88 ? 19.424 0.730 -15.291 1.00 76.19 88 ARG A C 1
ATOM 748 O O . ARG A 1 88 ? 19.180 1.184 -14.184 1.00 76.19 88 ARG A O 1
ATOM 755 N N . ASN A 1 89 ? 18.789 1.128 -16.392 1.00 75.38 89 ASN A N 1
ATOM 756 C CA . ASN A 1 89 ? 17.738 2.148 -16.383 1.00 75.38 89 ASN A CA 1
ATOM 757 C C . ASN A 1 89 ? 16.530 1.684 -15.556 1.00 75.38 89 ASN A C 1
ATOM 759 O O . ASN A 1 89 ? 15.943 2.460 -14.804 1.00 75.38 89 ASN A O 1
ATOM 763 N N . TYR A 1 90 ? 16.192 0.389 -15.633 1.00 70.81 90 TYR A N 1
ATOM 764 C CA . TYR A 1 90 ? 15.114 -0.134 -14.814 1.00 70.81 90 TYR A CA 1
ATOM 765 C C . TYR A 1 90 ? 15.462 -0.190 -13.326 1.00 70.81 90 TYR A C 1
ATOM 767 O O . TYR A 1 90 ? 14.602 0.045 -12.487 1.00 70.81 90 TYR A O 1
ATOM 775 N N . LEU A 1 91 ? 16.716 -0.487 -12.996 1.00 62.50 91 LE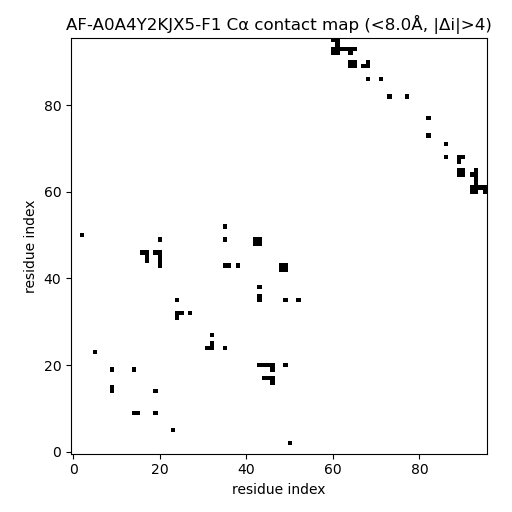U A N 1
ATOM 776 C CA . LEU A 1 91 ? 17.209 -0.446 -11.627 1.00 62.50 91 LEU A CA 1
ATOM 777 C C . LEU A 1 91 ? 17.259 0.995 -11.100 1.00 62.50 91 LEU A C 1
ATOM 779 O O . LEU A 1 91 ? 16.830 1.232 -9.982 1.00 62.50 91 LEU A O 1
ATOM 783 N N . GLU A 1 92 ? 17.708 1.960 -11.899 1.00 66.81 92 GLU A N 1
ATOM 784 C CA . GLU A 1 92 ? 17.773 3.373 -11.504 1.00 66.81 92 GLU A CA 1
ATOM 785 C C . GLU A 1 92 ? 16.375 3.974 -11.310 1.00 66.81 92 GLU A C 1
ATOM 787 O O . GLU A 1 92 ? 16.133 4.581 -10.279 1.00 66.81 92 GLU A O 1
ATOM 792 N N . GLY A 1 93 ? 15.410 3.697 -12.194 1.00 61.59 93 GLY A N 1
ATOM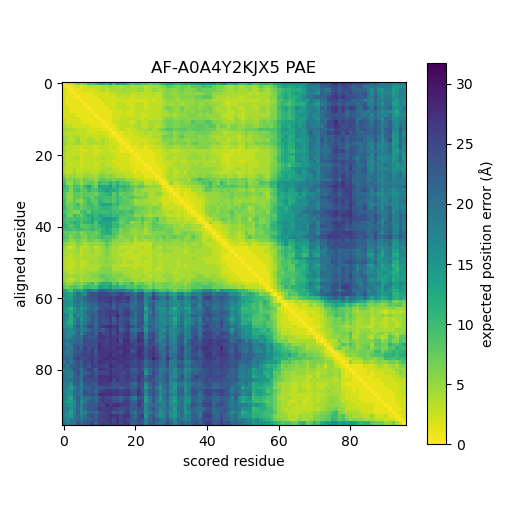 793 C CA . GLY A 1 93 ? 14.010 4.091 -11.979 1.00 61.59 93 GLY A CA 1
ATOM 794 C C . GLY A 1 93 ? 13.287 3.320 -10.864 1.00 61.59 93 GLY A C 1
ATOM 795 O O . GLY A 1 93 ? 12.224 3.748 -10.427 1.00 61.59 93 GLY A O 1
ATOM 796 N N . TRP A 1 94 ? 13.833 2.183 -10.402 1.00 61.03 94 TRP A N 1
ATOM 797 C CA . TRP A 1 94 ? 13.384 1.515 -9.171 1.00 61.03 94 TRP A CA 1
ATOM 798 C C . TRP A 1 94 ? 14.008 2.141 -7.911 1.00 61.03 94 TRP A C 1
ATOM 800 O O . TRP A 1 94 ? 13.431 2.053 -6.830 1.00 61.03 94 TRP A O 1
ATOM 810 N N . LEU A 1 95 ? 15.195 2.733 -8.020 1.00 55.06 95 LEU A N 1
ATOM 811 C CA . LEU A 1 95 ? 15.932 3.294 -6.887 1.00 55.06 95 LEU A CA 1
ATOM 812 C C . LEU A 1 95 ? 15.699 4.805 -6.677 1.00 55.06 95 LEU A C 1
ATOM 814 O O . LEU A 1 95 ? 16.098 5.303 -5.625 1.00 55.06 95 LEU A O 1
ATOM 818 N N . ASP A 1 96 ? 15.069 5.489 -7.638 1.00 51.25 96 ASP A N 1
ATOM 819 C CA . ASP A 1 96 ? 14.615 6.898 -7.607 1.00 51.25 96 ASP A CA 1
ATOM 820 C C . ASP A 1 96 ? 13.212 7.045 -6.981 1.00 51.25 96 ASP A C 1
ATOM 822 O O . ASP A 1 96 ? 13.034 7.952 -6.136 1.00 51.25 96 ASP A O 1
#

Radius of gyration: 17.88 Å; Cα contacts (8 Å, |Δi|>4): 53; chains: 1; bounding box: 41×23×48 Å

Foldseek 3Di:
DVVVVLVVVCVVVVPDLQCSLVVVLVVDDPVLVVVLVPDPPVLSSDPVSSVVVVVVVVVDFAVVLVVCLVPDDDDVPDDPVVSVVSNVVSVVSNVD

Mean predicted aligned error: 11.75 Å

Secondary structure (DSSP, 8-state):
-HHHHHHHHHHHTT--HHHHHHHHHHHS-HHHHHHHHTS-HHHHH-HHHHHHHHHHHTSSSHHHHHHHHHH--PPTT--HHHHHHHHHHHHHHHH-

pLDDT: mean 73.14, std 8.86, range [51.25, 89.75]

Solvent-accessible surface area (backbone atoms only — not comparable to full-atom values): 5595 Å² total; per-residue (Å²): 113,69,65,64,51,50,58,49,50,37,56,75,70,66,54,53,69,72,52,47,38,63,53,49,41,73,73,39,57,70,81,58,30,53,59,51,70,72,45,59,66,78,50,48,56,34,50,67,54,45,48,49,54,50,48,60,78,59,69,78,58,34,69,68,22,47,51,48,53,75,68,63,68,86,57,92,89,62,55,69,68,59,54,54,50,52,48,47,55,27,48,49,42,35,73,106

Sequence (96 aa):
MYLALFERQARTAGIEETEWVPQLISLLRLDLAQIIIKKPEEKMQDYLNVKEVLLDRFKMKPETFRLKFTQHQRKPGALWREHVFELRNYLEGWLD

Nearest PDB structures (foldseek):
  6gse-assembly1_A  TM=4.238E-01  e=1.491E-01  Rattus norvegicus
  7r24-assembly1_A  TM=4.021E-01  e=1.692E-01  Rattus norvegicus
  7r1z-assembly1_A  TM=4.157E-01  e=2.639E-01  Rattus norvegicus